Protein AF-A0A2E1E0E4-F1 (afdb_monomer)

Radius of gyration: 18.97 Å; Cα contacts (8 Å, |Δi|>4): 81; chains: 1; bounding box: 42×24×50 Å

Secondary structure (DSSP, 8-state):
--HHHHHHHHHHS---GGGHHHHHHHHHHHHTTT-HHHHHHHHHHH--S-PPPP--TT-TTSS----SPPPPTTHHHHSHHHHHHHHHHH--S-TTPPPTT--

Structure (mmCIF, N/CA/C/O backbone):
data_AF-A0A2E1E0E4-F1
#
_entry.id   AF-A0A2E1E0E4-F1
#
loop_
_atom_site.group_PDB
_atom_site.id
_atom_site.type_symbol
_atom_site.label_atom_id
_atom_site.label_alt_id
_atom_site.label_comp_id
_atom_site.label_asym_id
_atom_site.label_entity_id
_atom_site.label_seq_id
_atom_site.pdbx_PDB_ins_code
_atom_site.Cartn_x
_atom_site.Cartn_y
_atom_site.Cartn_z
_atom_site.occupancy
_atom_site.B_iso_or_equiv
_atom_site.auth_seq_id
_atom_site.auth_comp_id
_atom_site.auth_asym_id
_atom_site.auth_atom_id
_atom_site.pdbx_PDB_model_num
ATOM 1 N N . MET A 1 1 ? 17.779 15.112 -17.705 1.00 83.50 1 MET A N 1
ATOM 2 C CA . MET A 1 1 ? 17.385 13.860 -18.373 1.00 83.50 1 MET A CA 1
ATOM 3 C C . MET A 1 1 ? 17.321 14.142 -19.859 1.00 83.50 1 MET A C 1
ATOM 5 O O . MET A 1 1 ? 16.674 15.115 -20.225 1.00 83.50 1 MET A O 1
ATOM 9 N N . THR A 1 2 ? 18.054 13.395 -20.677 1.00 97.62 2 THR A N 1
ATOM 10 C CA . THR A 1 2 ? 18.059 13.539 -22.143 1.00 97.62 2 THR A CA 1
ATOM 11 C C . THR A 1 2 ? 17.234 12.431 -22.794 1.00 97.62 2 THR A C 1
ATOM 13 O O . THR A 1 2 ? 17.028 11.382 -22.184 1.00 97.62 2 THR A O 1
ATOM 16 N N . ASP A 1 3 ? 16.818 12.621 -24.047 1.00 97.75 3 ASP A N 1
ATOM 17 C CA . ASP A 1 3 ? 16.076 11.598 -24.802 1.00 97.75 3 ASP A CA 1
ATOM 18 C C . ASP A 1 3 ? 16.867 10.291 -24.939 1.00 97.75 3 ASP A C 1
ATOM 20 O O . ASP A 1 3 ? 16.295 9.208 -24.856 1.00 97.75 3 ASP A O 1
ATOM 24 N N . ALA A 1 4 ? 18.195 10.383 -25.058 1.00 98.00 4 ALA A N 1
ATOM 25 C CA . ALA A 1 4 ? 19.077 9.219 -25.060 1.00 98.00 4 ALA A CA 1
ATOM 26 C C . ALA A 1 4 ? 18.988 8.430 -23.741 1.00 98.00 4 ALA A C 1
ATOM 28 O O . ALA A 1 4 ? 18.826 7.217 -23.768 1.00 98.00 4 ALA A O 1
ATOM 29 N N . GLN A 1 5 ? 18.990 9.112 -22.589 1.00 98.06 5 GLN A N 1
ATOM 30 C CA . GLN A 1 5 ? 18.850 8.451 -21.283 1.00 98.06 5 GLN A CA 1
ATOM 31 C C . GLN A 1 5 ? 17.480 7.776 -21.115 1.00 98.06 5 GLN A C 1
ATOM 33 O O . GLN A 1 5 ? 17.388 6.713 -20.503 1.00 98.06 5 GLN A O 1
ATOM 38 N N . VAL A 1 6 ? 16.416 8.378 -21.659 1.00 96.69 6 VAL A N 1
ATOM 39 C CA . VAL A 1 6 ? 15.076 7.769 -21.666 1.00 96.69 6 VAL A CA 1
ATOM 40 C C . VAL A 1 6 ? 15.058 6.528 -22.559 1.00 96.69 6 VAL A C 1
ATOM 42 O O . VAL A 1 6 ? 14.560 5.484 -22.139 1.00 96.69 6 VAL A O 1
ATOM 45 N N . ALA A 1 7 ? 15.629 6.612 -23.762 1.00 97.50 7 ALA A N 1
ATOM 46 C CA . ALA A 1 7 ? 15.714 5.485 -24.686 1.00 97.50 7 ALA A CA 1
ATOM 47 C C . ALA A 1 7 ? 16.518 4.316 -24.094 1.00 97.50 7 ALA A C 1
ATOM 49 O O . ALA A 1 7 ? 16.057 3.176 -24.155 1.00 97.50 7 ALA A O 1
ATOM 50 N N . ASP A 1 8 ? 17.657 4.598 -23.455 1.00 98.12 8 ASP A N 1
ATOM 51 C CA . ASP A 1 8 ? 18.486 3.592 -22.783 1.00 98.12 8 ASP A CA 1
ATOM 52 C C . ASP A 1 8 ? 17.709 2.878 -21.667 1.00 98.12 8 ASP A C 1
ATOM 54 O O . ASP A 1 8 ? 17.758 1.651 -21.554 1.00 98.12 8 ASP A O 1
ATOM 58 N N . TYR A 1 9 ? 16.937 3.625 -20.868 1.00 96.19 9 TYR A N 1
ATOM 59 C CA . TYR A 1 9 ? 16.095 3.045 -19.822 1.00 96.19 9 TYR A CA 1
ATOM 60 C C . TYR A 1 9 ? 15.010 2.128 -20.396 1.00 96.19 9 TYR A C 1
ATOM 62 O O . TYR A 1 9 ? 14.855 0.994 -19.939 1.00 96.19 9 TYR A O 1
ATOM 70 N N . LEU A 1 10 ? 14.282 2.594 -21.416 1.00 96.19 10 LEU A N 1
ATOM 71 C CA . LEU A 1 10 ? 13.213 1.822 -22.055 1.00 96.19 10 LEU A CA 1
ATOM 72 C C . LEU A 1 10 ? 13.749 0.561 -22.748 1.00 96.19 10 LEU A C 1
ATOM 74 O O . LEU A 1 10 ? 13.096 -0.480 -22.709 1.00 96.19 10 LEU A O 1
ATOM 78 N N . ALA A 1 11 ? 14.950 0.626 -23.329 1.00 97.50 11 ALA A N 1
ATOM 79 C CA . ALA A 1 11 ? 15.623 -0.533 -23.909 1.00 97.50 11 ALA A CA 1
ATOM 80 C C . ALA A 1 11 ? 16.095 -1.535 -22.839 1.00 97.50 11 ALA A C 1
ATOM 82 O O . ALA A 1 11 ? 15.999 -2.744 -23.046 1.00 97.50 11 ALA A O 1
ATOM 83 N N . ALA A 1 12 ? 16.573 -1.054 -21.685 1.00 96.88 12 ALA A N 1
ATOM 84 C CA . ALA A 1 12 ? 16.998 -1.899 -20.566 1.00 96.88 12 ALA A CA 1
ATOM 85 C C . ALA A 1 12 ? 15.824 -2.513 -19.777 1.00 96.88 12 ALA A C 1
ATOM 87 O O . ALA A 1 12 ? 15.992 -3.541 -19.114 1.00 96.88 12 ALA A O 1
ATOM 88 N N . LYS A 1 13 ? 14.645 -1.883 -19.821 1.00 95.00 13 LYS A N 1
ATOM 89 C CA . LYS A 1 13 ? 13.410 -2.307 -19.140 1.00 95.00 13 LYS A CA 1
ATOM 90 C C . LYS A 1 13 ? 12.241 -2.399 -20.135 1.00 95.00 13 LYS A C 1
ATOM 92 O O . LYS A 1 13 ? 11.262 -1.664 -19.990 1.00 95.00 13 LYS A O 1
ATOM 97 N N . PRO A 1 14 ? 12.324 -3.287 -21.143 1.00 96.69 14 PRO A N 1
ATOM 98 C CA . PRO A 1 14 ? 11.290 -3.394 -22.163 1.00 96.69 14 PRO A CA 1
ATOM 99 C C . PRO A 1 14 ? 9.969 -3.848 -21.541 1.00 96.69 14 PRO A C 1
ATOM 101 O O . PRO A 1 14 ? 9.949 -4.735 -20.688 1.00 96.69 14 PRO A O 1
ATOM 104 N N . TYR A 1 15 ? 8.864 -3.253 -21.987 1.00 96.62 15 TYR A N 1
ATOM 105 C CA . TYR A 1 15 ? 7.528 -3.617 -21.526 1.00 96.62 15 TYR A CA 1
ATOM 106 C C . TYR A 1 15 ? 7.159 -5.050 -21.937 1.00 96.62 15 TYR A C 1
ATOM 108 O O . TYR A 1 15 ? 7.185 -5.393 -23.119 1.00 96.62 15 TYR A O 1
ATOM 116 N N . ASP A 1 16 ? 6.755 -5.858 -20.958 1.00 97.69 16 ASP A N 1
ATOM 117 C CA . ASP A 1 16 ? 6.203 -7.198 -21.139 1.00 97.69 16 ASP A CA 1
ATOM 118 C C . ASP A 1 16 ? 4.700 -7.170 -20.835 1.00 97.69 16 ASP A C 1
ATOM 120 O O . ASP A 1 16 ? 4.278 -7.030 -19.686 1.00 97.69 16 ASP A O 1
ATOM 124 N N . ALA A 1 17 ? 3.874 -7.333 -21.870 1.00 97.31 17 ALA A N 1
ATOM 125 C CA . ALA A 1 17 ? 2.420 -7.298 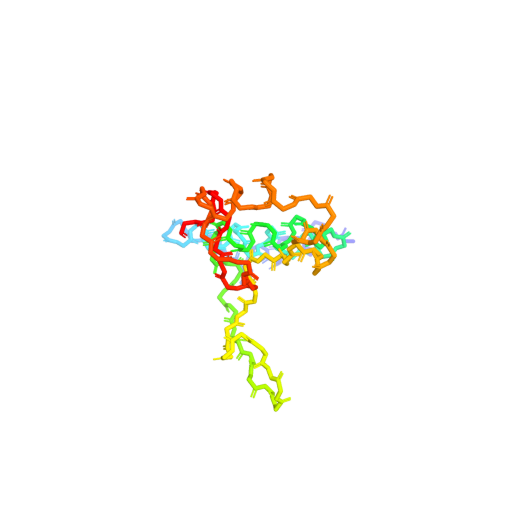-21.738 1.00 97.31 17 ALA A CA 1
ATOM 126 C C . ALA A 1 17 ? 1.865 -8.398 -20.816 1.00 97.31 17 ALA A C 1
ATOM 128 O O . ALA A 1 17 ? 0.823 -8.188 -20.195 1.00 97.31 17 ALA A O 1
ATOM 129 N N . SER A 1 18 ? 2.558 -9.536 -20.674 1.00 97.94 18 SER A N 1
ATOM 130 C CA . SER A 1 18 ? 2.148 -10.603 -19.748 1.00 97.94 18 SER A CA 1
ATOM 131 C C . SER A 1 18 ? 2.308 -10.202 -18.277 1.00 97.94 18 SER A C 1
ATOM 133 O O . SER A 1 18 ? 1.617 -10.738 -17.411 1.00 97.94 18 SER A O 1
ATOM 135 N N . LYS A 1 19 ? 3.164 -9.208 -18.006 1.00 96.81 19 LYS A N 1
ATOM 136 C CA . LYS A 1 19 ? 3.425 -8.619 -16.685 1.00 96.81 19 LYS A CA 1
ATOM 137 C C . LYS A 1 19 ? 3.002 -7.156 -16.607 1.00 96.81 19 LYS A C 1
ATOM 139 O O . LYS A 1 19 ? 3.415 -6.437 -15.700 1.00 96.81 19 LYS A O 1
ATOM 144 N N . GLY A 1 20 ? 2.169 -6.697 -17.542 1.00 97.25 20 GLY A N 1
ATOM 145 C CA . GLY A 1 20 ? 1.873 -5.275 -17.696 1.00 97.25 20 GLY A CA 1
ATOM 146 C C . GLY A 1 20 ? 1.325 -4.630 -16.423 1.00 97.25 20 GLY A C 1
ATOM 147 O O . GLY A 1 20 ? 1.703 -3.511 -16.085 1.00 97.25 20 GLY A O 1
ATOM 148 N N . TRP A 1 21 ? 0.496 -5.363 -15.673 1.00 96.75 21 TRP A N 1
ATOM 149 C CA . TRP A 1 21 ? -0.054 -4.895 -14.400 1.00 96.75 21 TRP A CA 1
ATOM 150 C C . TRP A 1 21 ? 1.015 -4.643 -13.333 1.00 96.75 21 TRP A C 1
ATOM 152 O O . TRP A 1 21 ? 1.008 -3.589 -12.699 1.00 96.75 21 TRP A O 1
ATOM 162 N N . GLU A 1 22 ? 1.945 -5.583 -13.172 1.00 97.56 22 GLU A N 1
ATOM 163 C CA . GLU A 1 22 ? 3.095 -5.476 -12.271 1.00 97.56 22 GLU A CA 1
ATOM 164 C C . GLU A 1 22 ? 3.982 -4.305 -12.687 1.00 97.56 22 GLU A C 1
ATOM 166 O O . GLU A 1 22 ? 4.174 -3.373 -11.911 1.00 97.56 22 GLU A O 1
ATOM 171 N N . MET A 1 23 ? 4.424 -4.286 -13.948 1.00 97.81 23 MET A N 1
ATOM 172 C CA . MET A 1 23 ? 5.359 -3.277 -14.447 1.00 97.81 23 M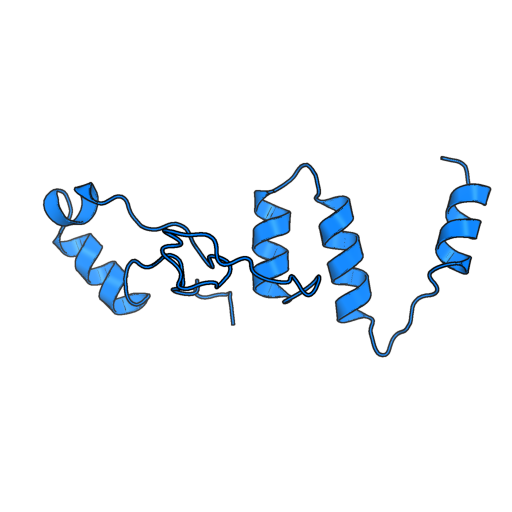ET A CA 1
ATOM 173 C C . MET A 1 23 ? 4.814 -1.853 -14.314 1.00 97.81 23 MET A C 1
ATOM 175 O O . MET A 1 23 ? 5.527 -0.957 -13.864 1.00 97.81 23 MET A O 1
ATOM 179 N N . ILE A 1 24 ? 3.547 -1.631 -14.678 1.00 97.62 24 ILE A N 1
ATOM 180 C CA . ILE A 1 24 ? 2.916 -0.312 -14.541 1.00 97.62 24 ILE A CA 1
ATOM 181 C C . ILE A 1 24 ? 2.791 0.064 -13.063 1.00 97.62 24 ILE A C 1
ATOM 183 O O . ILE A 1 24 ? 3.082 1.202 -12.700 1.00 97.62 24 ILE A O 1
ATOM 187 N N . SER A 1 25 ? 2.392 -0.874 -12.201 1.00 98.00 25 SER A N 1
ATOM 188 C CA . SER A 1 25 ? 2.221 -0.607 -10.769 1.00 98.00 25 SER A CA 1
ATOM 189 C C . SER A 1 25 ? 3.548 -0.294 -10.070 1.00 98.00 25 SER A C 1
ATOM 191 O O . SER A 1 25 ? 3.586 0.599 -9.226 1.00 98.00 25 SER A O 1
ATOM 193 N N . GLU A 1 26 ? 4.643 -0.957 -10.452 1.00 97.44 26 GLU A N 1
ATOM 194 C CA . GLU A 1 26 ? 5.988 -0.672 -9.936 1.00 97.44 26 GLU A CA 1
ATOM 195 C C . GLU A 1 26 ? 6.504 0.703 -10.374 1.00 97.44 26 GLU A C 1
ATOM 197 O O . GLU A 1 26 ? 7.025 1.460 -9.552 1.00 97.44 26 GLU A O 1
ATOM 202 N N . GLN A 1 27 ? 6.324 1.065 -11.650 1.00 97.31 27 GLN A N 1
ATOM 203 C CA . GLN A 1 27 ? 6.683 2.405 -12.132 1.00 97.31 27 GLN A CA 1
ATOM 204 C C . GLN A 1 27 ? 5.833 3.486 -11.467 1.00 97.31 27 GLN A C 1
ATOM 206 O O . GLN A 1 27 ? 6.350 4.543 -11.111 1.00 97.31 27 GLN A O 1
ATOM 211 N N . TYR A 1 28 ? 4.543 3.212 -11.253 1.00 97.94 28 TYR A N 1
ATOM 212 C CA . TYR A 1 28 ? 3.655 4.112 -10.530 1.00 97.94 28 TYR A CA 1
ATOM 213 C C . TYR A 1 28 ? 4.140 4.323 -9.093 1.00 97.94 28 TYR A C 1
ATOM 215 O O . TYR A 1 28 ? 4.274 5.464 -8.659 1.00 97.94 28 TYR A O 1
ATOM 223 N N . TRP A 1 29 ? 4.490 3.242 -8.388 1.00 97.38 29 TRP A N 1
ATOM 224 C CA . TRP A 1 29 ? 5.056 3.311 -7.040 1.00 97.38 29 TRP A CA 1
ATOM 225 C C . TRP A 1 29 ? 6.306 4.203 -6.994 1.00 97.38 29 TRP A C 1
ATOM 227 O O . TRP A 1 29 ? 6.366 5.121 -6.172 1.00 97.38 29 TRP A O 1
ATOM 237 N N . ALA A 1 30 ? 7.245 4.014 -7.930 1.00 96.50 30 ALA A N 1
ATOM 238 C CA . ALA A 1 30 ? 8.449 4.841 -8.039 1.00 96.50 30 ALA A CA 1
ATOM 239 C C . ALA A 1 30 ? 8.135 6.318 -8.348 1.00 96.50 30 ALA A C 1
ATOM 241 O O . ALA A 1 30 ? 8.722 7.217 -7.743 1.00 96.50 30 ALA A O 1
ATOM 242 N N . ALA A 1 31 ? 7.187 6.584 -9.250 1.00 97.44 31 ALA A N 1
ATOM 243 C CA . ALA A 1 31 ? 6.767 7.940 -9.604 1.00 97.44 31 ALA A CA 1
ATOM 244 C C . ALA A 1 31 ? 6.101 8.679 -8.429 1.00 97.44 31 ALA A C 1
ATOM 246 O O . ALA A 1 31 ? 6.203 9.901 -8.326 1.00 97.44 31 ALA A O 1
ATOM 247 N N . THR A 1 32 ? 5.456 7.943 -7.521 1.00 97.81 32 THR A N 1
ATOM 248 C CA . THR A 1 32 ? 4.780 8.485 -6.333 1.00 97.81 32 THR A CA 1
ATOM 249 C C . THR A 1 32 ? 5.656 8.549 -5.078 1.00 97.81 32 THR A C 1
ATOM 251 O O . THR A 1 32 ? 5.121 8.704 -3.987 1.00 97.81 32 THR A O 1
ATOM 254 N N . LEU A 1 33 ? 6.989 8.470 -5.187 1.00 95.12 33 LEU A N 1
ATOM 255 C CA . LEU A 1 33 ? 7.897 8.458 -4.024 1.00 95.12 33 LEU A CA 1
ATOM 256 C C . LEU A 1 33 ? 7.658 9.612 -3.027 1.00 95.12 33 LEU A C 1
ATOM 258 O O . LEU A 1 33 ? 7.782 9.415 -1.823 1.00 95.12 33 LEU A O 1
ATOM 262 N N . LEU A 1 34 ? 7.309 10.803 -3.522 1.00 97.38 34 LEU A N 1
ATOM 263 C CA . LEU A 1 34 ? 7.010 11.992 -2.706 1.00 97.38 34 LEU A CA 1
ATOM 264 C C . LEU A 1 34 ? 5.501 12.221 -2.501 1.00 97.38 34 LEU A C 1
ATOM 266 O O . LEU A 1 34 ? 5.069 13.332 -2.206 1.00 97.38 34 LEU A O 1
ATOM 270 N N . ASN A 1 35 ? 4.700 11.179 -2.718 1.00 98.00 35 ASN A N 1
ATOM 271 C CA . ASN A 1 35 ? 3.268 11.137 -2.461 1.00 98.00 35 ASN A CA 1
ATOM 272 C C . ASN A 1 35 ? 2.929 9.799 -1.791 1.00 98.00 35 ASN A C 1
ATOM 274 O O . ASN A 1 35 ? 2.366 8.881 -2.394 1.00 98.00 35 ASN A O 1
ATOM 278 N N . GLU A 1 36 ? 3.314 9.685 -0.526 1.00 95.62 36 GLU A N 1
ATOM 279 C CA . GLU A 1 36 ? 3.248 8.459 0.262 1.00 95.62 36 GLU A CA 1
ATOM 280 C C . GLU A 1 36 ? 1.820 7.928 0.435 1.00 95.62 36 GLU A C 1
ATOM 282 O O . GLU A 1 36 ? 1.615 6.713 0.456 1.00 95.62 36 GLU A O 1
ATOM 287 N N . TYR A 1 37 ? 0.822 8.815 0.503 1.00 96.94 37 TYR A N 1
ATOM 288 C CA . TYR A 1 37 ? -0.585 8.421 0.591 1.00 96.94 37 TYR A CA 1
ATOM 289 C C . TYR A 1 37 ? -1.027 7.659 -0.655 1.00 96.94 37 TYR A C 1
ATOM 291 O O . TYR A 1 37 ? -1.709 6.633 -0.546 1.00 96.94 37 TYR A O 1
ATOM 299 N N . GLU A 1 38 ? -0.614 8.135 -1.829 1.00 97.62 38 GLU A N 1
ATOM 300 C CA . GLU A 1 38 ? -0.920 7.495 -3.102 1.00 97.62 38 GLU A CA 1
ATOM 301 C C . GLU A 1 38 ? -0.094 6.220 -3.287 1.00 97.62 38 GLU A C 1
ATOM 303 O O . GLU A 1 38 ? -0.655 5.171 -3.603 1.00 97.62 38 GLU A O 1
ATOM 308 N N . ALA A 1 39 ? 1.206 6.254 -2.972 1.00 97.75 39 ALA A N 1
ATOM 309 C CA . ALA A 1 39 ? 2.071 5.076 -3.031 1.00 97.75 39 ALA A CA 1
ATOM 310 C C . ALA A 1 39 ? 1.528 3.928 -2.158 1.00 97.75 39 ALA A C 1
ATOM 312 O O . ALA A 1 39 ? 1.398 2.790 -2.620 1.00 97.75 39 ALA A O 1
ATOM 313 N N . PHE A 1 40 ? 1.143 4.223 -0.910 1.00 97.31 40 PHE A N 1
ATOM 314 C CA . PHE A 1 40 ? 0.587 3.235 0.017 1.00 97.31 40 PHE A CA 1
ATOM 315 C C . PHE A 1 40 ? -0.803 2.748 -0.405 1.00 97.31 40 PHE A C 1
ATOM 317 O O . PHE A 1 40 ? -1.149 1.577 -0.215 1.00 97.31 40 PHE A O 1
ATOM 324 N N . SER A 1 41 ? -1.631 3.624 -0.975 1.00 97.44 41 SER A N 1
ATOM 325 C CA . SER A 1 41 ? -2.961 3.240 -1.454 1.00 97.44 41 SER A CA 1
ATOM 326 C C . SER A 1 41 ? -2.882 2.365 -2.702 1.00 97.44 41 SER A C 1
ATOM 328 O O . SER A 1 41 ? -3.512 1.306 -2.746 1.00 97.44 41 SER A O 1
ATOM 330 N N . ASN A 1 42 ? -2.046 2.733 -3.672 1.00 97.06 42 ASN A N 1
ATOM 331 C CA . ASN A 1 42 ? -1.875 1.951 -4.887 1.00 97.06 42 ASN A CA 1
ATOM 332 C C . ASN A 1 42 ? -1.176 0.610 -4.619 1.00 97.06 42 ASN A C 1
ATOM 334 O O . ASN A 1 42 ? -1.598 -0.394 -5.192 1.00 97.06 42 ASN A O 1
ATOM 338 N N . TRP A 1 43 ? -0.200 0.539 -3.704 1.00 97.81 43 TRP A N 1
ATOM 339 C CA . TRP A 1 43 ? 0.388 -0.744 -3.291 1.00 97.81 43 TRP A CA 1
ATOM 340 C C . TRP A 1 43 ? -0.670 -1.690 -2.704 1.00 97.81 43 TRP A C 1
ATOM 342 O O . TRP A 1 43 ? -0.790 -2.826 -3.154 1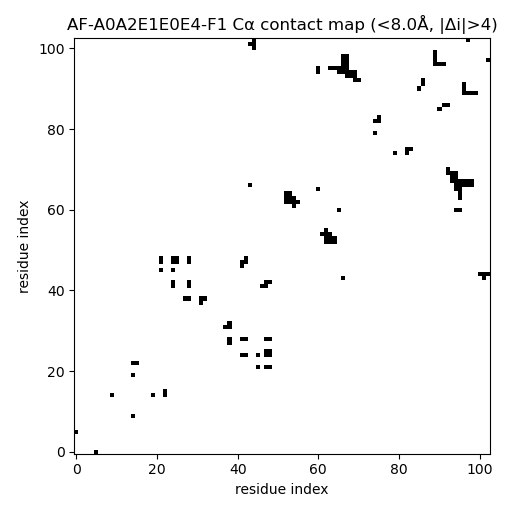.00 97.81 43 TRP A O 1
ATOM 352 N N . ARG A 1 44 ? -1.517 -1.219 -1.776 1.00 97.56 44 ARG A N 1
ATOM 353 C CA . ARG A 1 44 ? -2.614 -2.035 -1.214 1.00 97.56 44 ARG A CA 1
ATOM 354 C C . ARG A 1 44 ? -3.603 -2.508 -2.282 1.00 97.56 44 ARG A C 1
ATOM 356 O O . ARG A 1 44 ? -4.094 -3.626 -2.200 1.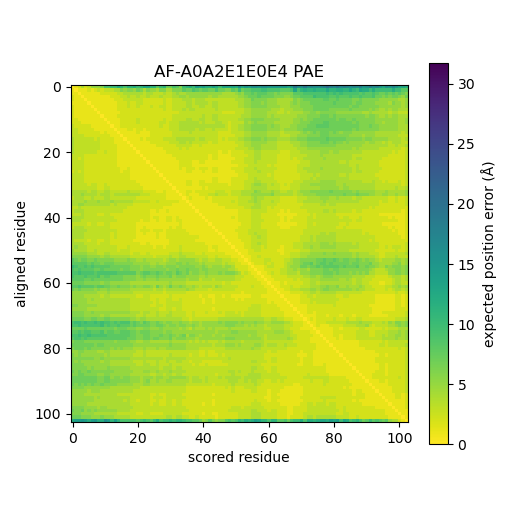00 97.56 44 ARG A O 1
ATOM 363 N N . ARG A 1 45 ? -3.884 -1.666 -3.282 1.00 96.94 45 ARG A N 1
ATOM 364 C CA . ARG A 1 45 ? -4.840 -1.949 -4.365 1.00 96.94 45 ARG A CA 1
ATOM 365 C C . ARG A 1 45 ? -4.288 -2.934 -5.397 1.00 96.94 45 ARG A C 1
ATOM 367 O O . ARG A 1 45 ? -5.053 -3.682 -5.999 1.00 96.94 45 ARG A O 1
ATOM 374 N N . THR A 1 46 ? -2.987 -2.871 -5.670 1.00 96.69 46 THR A N 1
ATOM 375 C CA . THR A 1 46 ? -2.338 -3.627 -6.755 1.00 96.69 46 THR A CA 1
ATOM 376 C C . THR A 1 46 ? -1.607 -4.868 -6.269 1.00 96.69 46 THR A C 1
ATOM 378 O O . THR A 1 46 ? -1.481 -5.816 -7.038 1.00 96.69 46 THR A O 1
ATOM 381 N N . GLY A 1 47 ? -1.118 -4.855 -5.027 1.00 96.31 47 GLY A N 1
ATOM 382 C CA . GLY A 1 47 ? -0.153 -5.816 -4.498 1.00 96.3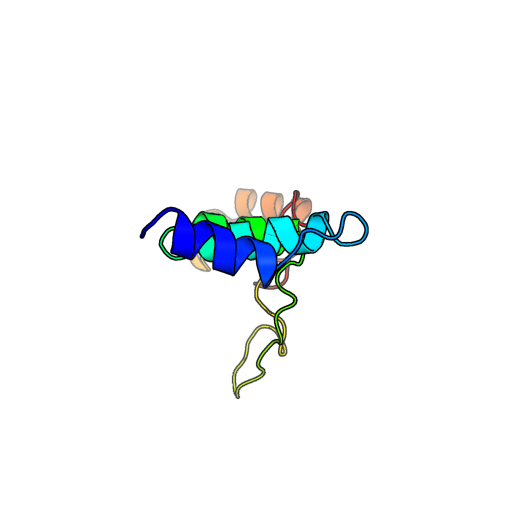1 47 GLY A CA 1
ATOM 383 C C . GLY A 1 47 ? 1.293 -5.565 -4.943 1.00 96.31 47 GLY A C 1
ATOM 384 O O . GLY A 1 47 ? 2.164 -6.351 -4.577 1.00 96.31 47 GLY A O 1
ATOM 385 N N . TYR A 1 48 ? 1.559 -4.497 -5.708 1.00 97.38 48 TYR A N 1
ATOM 386 C CA . TYR A 1 48 ? 2.852 -4.235 -6.339 1.00 97.38 48 TYR A CA 1
ATOM 387 C C . TYR A 1 48 ? 3.498 -2.917 -5.871 1.00 97.38 48 TYR A C 1
ATOM 389 O O . TYR A 1 48 ? 2.782 -1.939 -5.639 1.00 97.38 48 TYR A O 1
ATOM 397 N N . PRO A 1 49 ? 4.840 -2.860 -5.745 1.00 97.31 49 PRO A N 1
ATOM 398 C CA . PRO A 1 49 ? 5.778 -3.985 -5.866 1.00 97.31 49 PRO A CA 1
ATOM 399 C C . PRO A 1 49 ? 5.521 -5.073 -4.812 1.00 97.31 49 PRO A C 1
ATOM 401 O O . PRO A 1 49 ? 4.902 -4.815 -3.776 1.00 97.31 49 PRO A O 1
ATOM 404 N N . THR A 1 50 ? 5.986 -6.298 -5.074 1.00 96.56 50 THR A N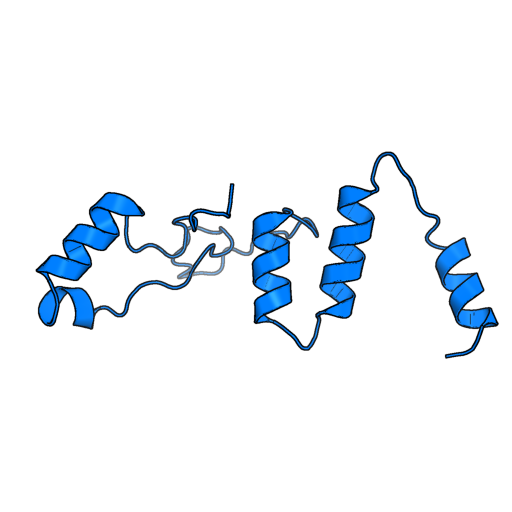 1
ATOM 405 C CA . THR A 1 50 ? 5.909 -7.370 -4.069 1.00 96.56 50 THR A CA 1
ATOM 406 C C . THR A 1 50 ? 6.879 -7.040 -2.938 1.00 96.56 50 THR A C 1
ATOM 408 O O . THR A 1 50 ? 8.094 -7.154 -3.092 1.00 96.56 50 THR A O 1
ATOM 411 N N . LEU A 1 51 ? 6.340 -6.586 -1.808 1.00 95.88 51 LEU A N 1
ATOM 412 C CA . LEU A 1 51 ? 7.123 -6.181 -0.646 1.00 95.88 51 LEU A CA 1
ATOM 413 C C . LEU A 1 51 ? 7.342 -7.361 0.302 1.00 95.88 51 LEU A C 1
ATOM 415 O O . LEU A 1 51 ? 6.406 -8.095 0.617 1.00 95.88 51 LEU A O 1
ATOM 419 N N . THR A 1 52 ? 8.564 -7.489 0.814 1.00 96.38 52 THR A N 1
ATOM 420 C CA . THR A 1 52 ? 8.899 -8.431 1.887 1.00 96.38 52 THR A CA 1
ATOM 421 C C . THR A 1 52 ? 8.600 -7.783 3.243 1.00 96.38 52 THR A C 1
ATOM 423 O O . THR A 1 52 ? 9.217 -6.763 3.559 1.00 96.38 52 THR A O 1
ATOM 426 N N . PRO A 1 53 ? 7.682 -8.331 4.060 1.00 95.38 53 PRO A N 1
ATOM 427 C CA . PRO A 1 53 ? 7.427 -7.818 5.403 1.00 95.38 53 PRO A CA 1
ATOM 428 C C . PRO A 1 53 ? 8.638 -7.994 6.329 1.00 95.38 53 PRO A C 1
ATOM 430 O O . PRO A 1 53 ? 9.398 -8.954 6.191 1.00 95.38 53 PRO A O 1
ATOM 433 N N . THR A 1 54 ? 8.775 -7.115 7.322 1.00 93.75 54 THR A N 1
ATOM 434 C CA . THR A 1 54 ? 9.691 -7.313 8.456 1.00 93.75 54 THR A CA 1
ATOM 435 C C . THR A 1 54 ? 8.911 -7.759 9.693 1.00 93.75 54 THR A C 1
ATOM 437 O O . THR A 1 54 ? 7.704 -7.526 9.804 1.00 93.75 54 THR A O 1
ATOM 440 N N . ASN A 1 55 ? 9.588 -8.425 10.631 1.00 95.69 55 ASN A N 1
ATOM 441 C CA . ASN A 1 55 ? 8.995 -8.853 11.897 1.00 95.69 55 ASN A CA 1
ATOM 442 C C . ASN A 1 55 ? 9.956 -8.594 13.060 1.00 95.69 55 ASN A C 1
ATOM 444 O O . ASN A 1 55 ? 10.599 -9.505 13.583 1.00 95.69 55 ASN A O 1
ATOM 448 N N . ASP A 1 56 ? 10.078 -7.323 13.418 1.00 93.00 56 ASP A N 1
ATOM 449 C CA . ASP A 1 56 ? 10.924 -6.873 14.517 1.00 93.00 56 ASP A CA 1
ATOM 450 C C . ASP A 1 56 ? 10.254 -7.127 15.886 1.00 93.00 56 ASP A C 1
ATOM 452 O O . ASP A 1 56 ? 9.020 -7.183 15.973 1.00 93.00 56 ASP A O 1
ATOM 456 N N . PRO A 1 57 ? 11.022 -7.277 16.984 1.00 95.62 57 PRO A N 1
ATOM 457 C CA . PRO A 1 57 ? 10.451 -7.444 18.319 1.00 95.62 57 PRO A CA 1
ATOM 458 C C . PRO A 1 57 ? 9.446 -6.335 18.665 1.00 95.62 57 PRO A C 1
ATOM 460 O O . PRO A 1 57 ? 9.751 -5.151 18.552 1.00 95.62 57 PRO A O 1
ATOM 463 N N . GLY A 1 58 ? 8.247 -6.722 19.107 1.00 92.62 58 GLY A N 1
ATOM 464 C CA . GLY A 1 58 ? 7.161 -5.780 19.411 1.00 92.62 58 GLY A CA 1
ATOM 465 C C . GLY A 1 58 ? 6.281 -5.401 18.214 1.00 92.62 58 GLY A C 1
ATOM 4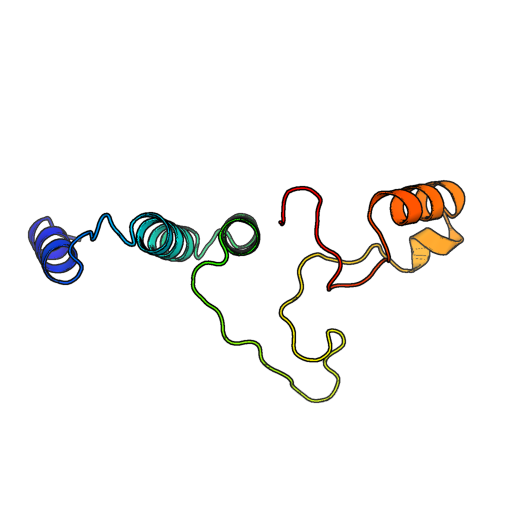66 O O . GLY A 1 58 ? 5.418 -4.536 18.353 1.00 92.62 58 GLY A O 1
ATOM 467 N N . ASN A 1 59 ? 6.455 -6.041 17.053 1.00 93.50 59 ASN A N 1
ATOM 468 C CA . ASN A 1 59 ? 5.567 -5.869 15.907 1.00 93.50 59 ASN A CA 1
ATOM 469 C C . ASN A 1 59 ? 4.112 -6.250 16.263 1.00 93.50 59 ASN A C 1
ATOM 471 O O . ASN A 1 59 ? 3.810 -7.386 16.627 1.00 93.50 59 ASN A O 1
ATOM 475 N N . VAL A 1 60 ? 3.201 -5.286 16.123 1.00 93.44 60 VAL A N 1
ATOM 476 C CA . VAL A 1 60 ? 1.779 -5.426 16.489 1.00 93.44 60 VAL A CA 1
ATOM 477 C C . VAL A 1 60 ? 0.918 -6.075 15.400 1.00 93.44 60 VAL A C 1
ATOM 479 O O . VAL A 1 60 ? -0.249 -6.370 15.633 1.00 93.44 60 VAL A O 1
ATOM 482 N N . THR A 1 61 ? 1.468 -6.297 14.204 1.00 95.50 61 THR A N 1
ATOM 483 C CA . THR A 1 61 ? 0.776 -6.906 13.056 1.00 95.50 61 THR A CA 1
ATOM 484 C C . THR A 1 61 ? 1.179 -8.362 12.816 1.00 95.50 61 THR A C 1
ATOM 486 O O . THR A 1 61 ? 0.792 -8.946 11.799 1.00 95.50 61 THR A O 1
ATOM 489 N N . GLY A 1 62 ? 1.971 -8.955 13.718 1.00 93.50 62 GLY A N 1
ATOM 490 C CA . GLY A 1 62 ? 2.450 -10.333 13.600 1.00 93.50 62 GLY A CA 1
ATOM 491 C C . GLY A 1 62 ? 3.348 -10.565 12.382 1.00 93.50 62 GLY A C 1
ATOM 492 O O . GLY A 1 62 ? 3.319 -11.650 11.806 1.00 93.50 62 GLY A O 1
ATOM 493 N N . GLY A 1 63 ? 4.104 -9.547 11.957 1.00 95.62 63 GLY A N 1
ATOM 494 C CA . GLY A 1 63 ? 5.013 -9.646 10.811 1.00 95.62 63 GLY A CA 1
ATOM 495 C C . GLY A 1 63 ? 4.340 -9.442 9.452 1.00 95.62 63 GLY A C 1
ATOM 496 O O . GLY A 1 63 ? 4.865 -9.883 8.433 1.00 95.62 63 GLY A O 1
ATOM 497 N N . THR A 1 64 ? 3.176 -8.788 9.415 1.00 95.94 64 THR A N 1
ATOM 498 C CA . THR A 1 64 ? 2.509 -8.386 8.165 1.00 95.94 64 THR A CA 1
ATOM 499 C C . THR A 1 64 ? 2.586 -6.875 7.961 1.00 95.94 64 THR A C 1
ATOM 501 O O . THR A 1 64 ? 2.655 -6.105 8.916 1.00 95.94 64 THR A O 1
ATOM 504 N N . ILE A 1 65 ? 2.573 -6.416 6.710 1.00 96.81 65 ILE A N 1
ATOM 505 C CA . ILE A 1 65 ? 2.548 -4.975 6.429 1.00 96.81 65 ILE A CA 1
ATOM 506 C C . ILE A 1 65 ? 1.140 -4.431 6.757 1.00 96.81 65 ILE A C 1
ATOM 508 O O . ILE A 1 65 ? 0.157 -5.002 6.269 1.00 96.81 65 ILE A O 1
ATOM 512 N N . PRO A 1 66 ? 1.012 -3.345 7.551 1.00 96.56 66 PRO A N 1
ATOM 513 C CA . PRO A 1 66 ? -0.274 -2.721 7.857 1.00 96.56 66 PRO A CA 1
ATOM 514 C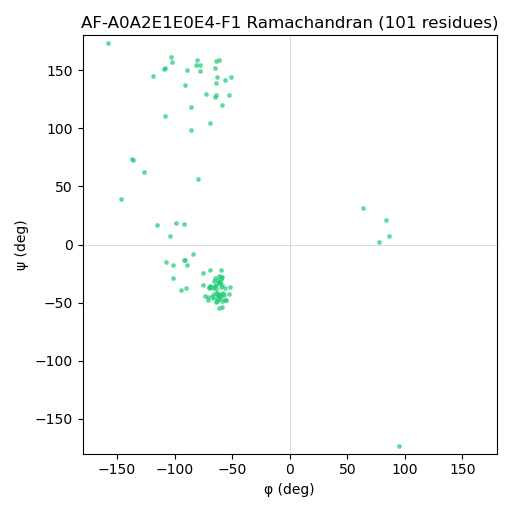 C . PRO A 1 66 ? -1.108 -2.408 6.608 1.00 96.56 66 PRO A C 1
ATOM 516 O O . PRO A 1 66 ? -0.590 -2.000 5.569 1.00 96.56 66 PRO A O 1
ATOM 519 N N . ARG A 1 67 ? -2.428 -2.561 6.723 1.00 96.75 67 ARG A N 1
ATOM 520 C CA . ARG A 1 67 ? -3.419 -2.335 5.655 1.00 96.75 67 ARG A CA 1
ATOM 521 C C . ARG A 1 67 ? -4.248 -1.071 5.865 1.00 96.75 67 ARG A C 1
ATOM 523 O O . ARG A 1 67 ? -4.869 -0.578 4.922 1.00 96.75 67 ARG A O 1
ATOM 530 N N . ARG A 1 68 ? -4.227 -0.509 7.073 1.00 96.75 68 ARG A N 1
ATOM 531 C CA . ARG A 1 68 ? -4.904 0.739 7.452 1.00 96.75 68 ARG A CA 1
ATOM 532 C C . ARG A 1 68 ? -4.257 1.358 8.688 1.00 96.75 68 ARG A C 1
ATOM 534 O O . ARG A 1 68 ? -3.439 0.719 9.339 1.00 96.75 68 ARG A O 1
ATOM 541 N N . LEU A 1 69 ? -4.697 2.561 9.044 1.00 96.06 69 LEU A N 1
ATOM 542 C CA . LEU A 1 69 ? -4.559 3.083 10.402 1.00 96.06 69 LEU A CA 1
ATOM 543 C C . LEU A 1 69 ? -5.786 2.689 11.235 1.00 96.06 69 LEU A C 1
ATOM 545 O O . LEU A 1 69 ? -6.892 2.522 10.703 1.00 96.06 69 LEU A O 1
ATOM 549 N N . ILE A 1 70 ? -5.584 2.532 12.539 1.00 96.50 70 ILE A N 1
ATOM 550 C CA . ILE A 1 70 ? -6.664 2.273 13.493 1.00 96.50 70 ILE A CA 1
ATOM 551 C C . ILE A 1 70 ? -7.368 3.577 13.873 1.00 96.50 70 ILE A C 1
ATOM 553 O O . ILE A 1 70 ? -6.780 4.659 13.815 1.00 96.50 70 ILE A O 1
ATOM 557 N N . TYR A 1 71 ? -8.629 3.478 14.278 1.00 96.50 71 TYR A N 1
ATOM 558 C CA . TYR A 1 71 ? -9.294 4.578 14.965 1.00 96.50 71 TYR A CA 1
ATOM 559 C C . TYR A 1 71 ? -8.596 4.866 16.303 1.00 96.50 71 TYR A C 1
ATOM 561 O O . TYR A 1 71 ? -8.149 3.913 16.953 1.00 96.50 71 TYR A O 1
ATOM 569 N N . PRO A 1 72 ? -8.512 6.141 16.732 1.00 95.75 72 PRO A N 1
ATOM 570 C CA . PRO A 1 72 ? -7.972 6.498 18.039 1.00 95.75 72 PRO A CA 1
ATOM 571 C C . PRO A 1 72 ? -8.714 5.780 19.169 1.00 95.75 72 PRO A C 1
ATOM 573 O O . PRO A 1 72 ? -9.937 5.680 19.145 1.00 95.75 72 PRO A O 1
ATOM 576 N N . THR A 1 73 ? -7.987 5.342 20.197 1.00 90.88 73 THR A N 1
ATOM 577 C CA . THR A 1 73 ? -8.559 4.612 21.344 1.00 90.88 73 THR A CA 1
ATOM 578 C C . THR A 1 73 ? -9.625 5.409 22.101 1.00 90.88 73 THR A C 1
ATOM 580 O O . THR A 1 73 ? -10.540 4.825 22.668 1.00 90.88 73 THR A O 1
ATOM 583 N N . GLY A 1 74 ? -9.551 6.744 22.077 1.00 96.00 74 GLY A N 1
ATOM 584 C CA . GLY A 1 74 ? -10.551 7.615 22.699 1.00 96.00 74 GLY A CA 1
ATOM 585 C C . GLY A 1 74 ? -11.959 7.463 22.115 1.00 96.00 74 GLY A C 1
ATOM 586 O O . GLY A 1 74 ? -12.924 7.559 22.873 1.00 96.00 74 GLY A O 1
ATOM 587 N N . GLU A 1 75 ? -12.084 7.158 20.816 1.00 96.38 75 GLU A N 1
ATOM 588 C CA . GLU A 1 75 ? -13.378 7.074 20.114 1.00 96.38 75 GLU A CA 1
ATOM 589 C C . GLU A 1 75 ? -14.311 6.017 20.710 1.00 96.38 75 GLU A C 1
ATOM 591 O O . GLU A 1 75 ? -15.525 6.210 20.740 1.00 96.38 75 GLU A O 1
ATOM 596 N N . GLU A 1 76 ? -13.756 4.927 21.242 1.00 94.19 76 GLU A N 1
ATOM 597 C CA . GLU A 1 76 ? -14.543 3.876 21.891 1.00 94.19 76 GLU A CA 1
ATOM 598 C C . GLU A 1 76 ? -15.281 4.401 23.134 1.00 94.19 76 GLU A C 1
ATOM 600 O O . GLU A 1 76 ? -16.381 3.953 23.444 1.00 94.19 76 GLU A O 1
ATOM 605 N N . SER A 1 77 ? -14.709 5.396 23.818 1.00 96.12 77 SER A N 1
ATOM 606 C CA . SER A 1 77 ? -15.288 5.993 25.027 1.00 96.12 77 SER A CA 1
ATOM 607 C C . SER A 1 77 ? -16.132 7.238 24.755 1.00 96.12 77 SER A C 1
ATOM 609 O O . SER A 1 77 ? -17.176 7.421 25.379 1.00 96.12 77 SER A O 1
ATOM 611 N N . THR A 1 78 ? -15.703 8.102 23.832 1.00 97.88 78 THR A N 1
ATOM 612 C CA . THR A 1 78 ? -16.356 9.392 23.565 1.00 97.88 78 THR A CA 1
ATOM 613 C C . THR A 1 78 ? -17.452 9.296 22.505 1.00 97.88 78 THR A C 1
ATOM 615 O O . THR A 1 78 ? -18.293 10.191 22.424 1.00 97.88 78 THR A O 1
ATOM 618 N N . ASN A 1 79 ? -17.462 8.225 21.703 1.00 97.75 79 ASN A N 1
ATOM 619 C CA . ASN A 1 79 ? -18.334 8.059 20.540 1.00 97.75 79 ASN A CA 1
ATOM 620 C C . ASN A 1 79 ? -18.752 6.585 20.324 1.00 97.75 79 ASN A C 1
ATOM 622 O O . ASN A 1 79 ? -18.817 6.086 19.195 1.00 97.75 79 ASN A O 1
ATOM 626 N N . ALA A 1 80 ? -19.029 5.880 21.427 1.00 97.25 80 ALA A N 1
ATOM 627 C CA . ALA A 1 80 ? -19.181 4.422 21.482 1.00 97.25 80 ALA A CA 1
ATOM 628 C C . ALA A 1 80 ? -20.179 3.838 20.463 1.00 97.25 80 ALA A C 1
ATOM 630 O O . ALA A 1 80 ? -19.890 2.826 19.826 1.00 97.25 80 ALA A O 1
ATOM 631 N N . GLU A 1 81 ? -21.340 4.474 20.276 1.00 98.25 81 GLU A N 1
ATOM 632 C CA . GLU A 1 81 ? -22.378 3.990 19.354 1.00 98.25 81 GLU A CA 1
ATOM 633 C C . GLU A 1 81 ? -21.893 3.989 17.895 1.00 98.25 81 GLU A C 1
ATOM 635 O O . GLU A 1 81 ? -21.981 2.973 17.199 1.00 98.25 81 GLU A O 1
ATOM 640 N N . ASN A 1 82 ? -21.310 5.104 17.438 1.00 98.12 82 ASN A N 1
ATOM 641 C CA . ASN A 1 82 ? -20.797 5.217 16.073 1.00 98.12 82 ASN A CA 1
ATOM 642 C C . ASN A 1 82 ? -19.557 4.347 15.861 1.00 98.12 82 ASN A C 1
ATOM 644 O O . ASN A 1 82 ? -19.403 3.754 14.787 1.00 98.12 82 ASN A O 1
ATOM 648 N N . PHE A 1 83 ? -18.699 4.238 16.880 1.00 97.88 83 PHE A N 1
ATOM 649 C CA . PHE A 1 83 ? -17.553 3.336 16.860 1.00 97.88 83 PHE A CA 1
ATOM 650 C C . PHE A 1 83 ? -18.016 1.887 16.655 1.00 97.88 83 PHE A C 1
ATOM 652 O O . PHE A 1 83 ? -17.615 1.250 15.679 1.00 97.88 83 PHE A O 1
ATOM 659 N N . ALA A 1 84 ? -18.943 1.393 17.483 1.00 97.56 84 ALA A N 1
ATOM 660 C CA . ALA A 1 84 ? -19.488 0.040 17.364 1.00 97.56 84 ALA A CA 1
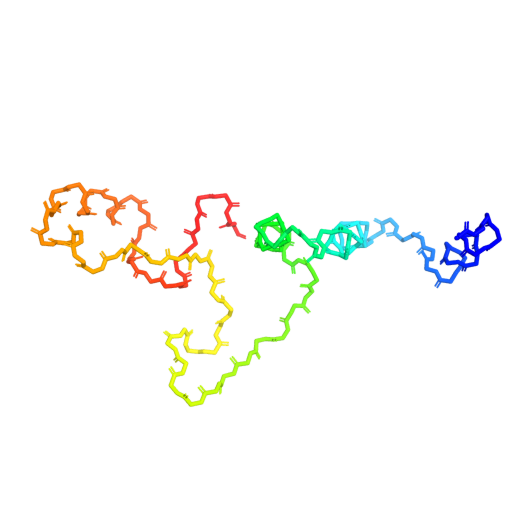ATOM 661 C C . ALA A 1 84 ? -20.136 -0.210 15.988 1.00 97.56 84 ALA A C 1
ATOM 663 O O . ALA A 1 84 ? -19.893 -1.246 15.361 1.00 97.56 84 ALA A O 1
ATOM 664 N N . ALA A 1 85 ? -20.890 0.761 15.463 1.00 98.25 85 ALA A N 1
ATOM 665 C CA . ALA A 1 85 ? -21.495 0.671 14.134 1.00 98.25 85 ALA A CA 1
ATOM 666 C C . ALA A 1 85 ? -20.461 0.646 12.990 1.00 98.25 85 ALA A C 1
ATOM 668 O O . ALA A 1 85 ? -20.715 0.058 11.934 1.00 98.25 85 ALA A O 1
ATOM 669 N N . ALA A 1 86 ? -19.306 1.300 13.147 1.00 97.19 86 ALA A N 1
ATOM 670 C CA . ALA A 1 86 ? -18.210 1.224 12.182 1.00 97.19 86 ALA A CA 1
ATOM 671 C C . ALA A 1 86 ? -17.532 -0.151 12.223 1.00 97.19 86 ALA A C 1
ATOM 673 O O . ALA A 1 86 ? -17.382 -0.774 11.170 1.00 97.19 86 ALA A O 1
ATOM 674 N N . ILE A 1 87 ? -17.206 -0.656 13.419 1.00 97.19 87 ILE A N 1
ATOM 675 C CA . ILE A 1 87 ? -16.606 -1.986 13.620 1.00 97.19 87 ILE A CA 1
ATOM 676 C C . ILE A 1 87 ? -17.489 -3.092 13.038 1.00 97.19 87 ILE A C 1
ATOM 678 O O . ILE A 1 87 ? -16.995 -3.951 12.309 1.00 97.19 87 ILE A O 1
ATOM 682 N N . ALA A 1 88 ? -18.805 -3.021 13.250 1.00 97.44 88 ALA A N 1
ATOM 683 C CA . ALA A 1 88 ? -19.748 -3.987 12.687 1.00 97.44 88 ALA A CA 1
ATOM 684 C C . ALA A 1 88 ? -19.733 -4.039 11.144 1.00 97.44 88 ALA A C 1
ATOM 686 O O . ALA A 1 88 ? -20.008 -5.087 10.564 1.00 97.44 88 ALA A O 1
ATOM 687 N N . ARG A 1 89 ? -19.409 -2.926 10.467 1.00 96.88 89 ARG A N 1
ATOM 688 C CA . ARG A 1 89 ? -19.375 -2.842 8.995 1.00 96.88 89 ARG A CA 1
ATOM 689 C C . ARG A 1 89 ? -18.017 -3.186 8.396 1.00 96.88 89 ARG A C 1
ATOM 691 O O . ARG A 1 89 ? -17.966 -3.746 7.306 1.00 96.88 89 ARG A O 1
ATOM 698 N N . GLN A 1 90 ? -16.935 -2.789 9.059 1.00 95.19 90 GLN A N 1
ATOM 699 C CA . GLN A 1 90 ? -15.582 -2.873 8.501 1.00 95.19 90 GLN A CA 1
ATOM 700 C C . GLN A 1 90 ? -14.767 -4.063 9.035 1.00 95.19 90 GLN A C 1
ATOM 702 O O . GLN A 1 90 ? -13.734 -4.384 8.455 1.00 95.19 90 GLN A O 1
ATOM 707 N N . GLY A 1 91 ? -15.179 -4.661 10.158 1.00 95.81 91 GLY A N 1
ATOM 708 C CA . GLY A 1 91 ? -14.353 -5.574 10.950 1.00 95.81 91 GLY A CA 1
ATOM 709 C C . GLY A 1 91 ? -13.611 -4.882 12.110 1.00 95.81 91 GLY A C 1
ATOM 710 O O . GLY A 1 91 ? -13.852 -3.704 12.398 1.00 95.81 91 GLY A O 1
ATOM 711 N N . PRO A 1 92 ? -12.715 -5.610 12.804 1.00 95.44 92 PRO A N 1
ATOM 712 C CA . PRO A 1 92 ? -12.046 -5.129 14.013 1.00 95.44 92 PRO A CA 1
ATOM 713 C C . PRO A 1 92 ? -11.139 -3.919 13.749 1.00 95.44 92 PRO A C 1
ATOM 715 O O . PRO A 1 92 ? -10.691 -3.685 12.621 1.00 95.44 92 PRO A O 1
ATOM 718 N N . ASN A 1 93 ? -10.857 -3.141 14.798 1.00 96.62 93 ASN A N 1
ATOM 719 C CA . ASN A 1 93 ? -9.997 -1.955 14.736 1.00 96.62 93 ASN A CA 1
ATOM 720 C C . ASN A 1 93 ? -8.501 -2.314 14.755 1.00 96.62 93 ASN A C 1
ATOM 722 O O . ASN A 1 93 ? -7.755 -1.829 15.601 1.00 96.62 93 ASN A O 1
ATOM 726 N N . ASP A 1 94 ? -8.069 -3.149 13.814 1.00 96.56 94 ASP A N 1
ATOM 727 C CA . ASP A 1 94 ? -6.694 -3.633 13.727 1.00 96.56 94 ASP A CA 1
ATOM 728 C C . ASP A 1 94 ? -5.968 -3.021 12.528 1.00 96.56 94 ASP A C 1
ATOM 730 O O . ASP A 1 94 ? -6.561 -2.739 11.483 1.00 96.56 94 ASP A O 1
ATOM 734 N N . PHE A 1 95 ? -4.645 -2.878 12.636 1.00 96.88 95 PHE A N 1
ATOM 735 C CA . PHE A 1 95 ? -3.797 -2.430 11.525 1.00 96.88 95 PHE A CA 1
ATOM 736 C C . PHE A 1 95 ? -3.867 -3.364 10.307 1.00 96.88 95 PHE A C 1
ATOM 738 O O . PHE A 1 95 ? -3.559 -2.939 9.195 1.00 96.88 95 PHE A O 1
ATOM 745 N N . THR A 1 96 ? -4.262 -4.623 10.497 1.00 96.69 96 THR A N 1
ATOM 746 C CA . THR A 1 96 ? -4.354 -5.654 9.453 1.00 96.69 96 THR A CA 1
ATOM 747 C C . THR A 1 96 ? -5.736 -5.739 8.799 1.00 96.69 96 THR A C 1
ATOM 749 O O . THR A 1 96 ? -5.856 -6.344 7.731 1.00 96.69 96 THR A O 1
ATOM 752 N N . THR A 1 97 ? -6.767 -5.105 9.372 1.00 96.88 97 THR A N 1
ATOM 753 C CA . THR A 1 97 ? -8.103 -5.042 8.764 1.00 96.88 97 THR A CA 1
ATOM 754 C C . THR A 1 97 ? -8.037 -4.271 7.447 1.00 96.88 97 THR A C 1
ATOM 756 O O . THR A 1 97 ? -7.527 -3.150 7.385 1.00 96.88 97 THR A O 1
ATOM 759 N N . ARG A 1 98 ? -8.565 -4.856 6.369 1.00 96.31 98 ARG A N 1
ATOM 760 C CA . ARG A 1 98 ? -8.558 -4.223 5.045 1.00 96.31 98 ARG A CA 1
ATOM 761 C C . ARG A 1 98 ? -9.643 -3.155 4.916 1.00 96.31 98 ARG A C 1
ATOM 763 O O . ARG A 1 98 ? -10.709 -3.240 5.520 1.00 96.31 98 ARG A O 1
ATOM 770 N N . VAL A 1 99 ? -9.361 -2.139 4.107 1.00 95.94 99 VAL A N 1
ATOM 771 C CA . VAL A 1 99 ? -10.358 -1.148 3.675 1.00 95.94 99 VAL A CA 1
ATOM 772 C C . VAL A 1 99 ? -11.193 -1.709 2.522 1.00 95.94 99 VAL A C 1
ATOM 774 O O . VAL A 1 99 ? -10.761 -2.624 1.834 1.00 95.94 99 VAL A O 1
ATOM 777 N N . TRP A 1 100 ? -12.389 -1.169 2.277 1.00 95.00 100 TRP A N 1
ATOM 778 C CA . TRP A 1 100 ? -13.375 -1.789 1.371 1.00 95.00 100 TRP A CA 1
ATOM 779 C C . TRP A 1 100 ? -12.893 -2.010 -0.076 1.00 95.00 100 TRP A C 1
ATOM 781 O O . TRP A 1 100 ? -13.396 -2.896 -0.767 1.00 95.00 100 TRP A O 1
ATOM 791 N N . TRP A 1 101 ? -11.960 -1.184 -0.556 1.00 95.75 101 TRP A N 1
ATOM 792 C CA . TRP A 1 101 ? -11.386 -1.288 -1.900 1.00 95.75 101 TRP A CA 1
ATOM 793 C C . TRP A 1 101 ? -10.125 -2.158 -1.950 1.00 95.75 101 TRP A C 1
ATOM 795 O O . TRP A 1 101 ? -9.690 -2.528 -3.039 1.00 95.75 101 TRP A O 1
ATOM 805 N N . ASP A 1 102 ? -9.543 -2.474 -0.794 1.00 95.56 102 ASP A N 1
ATOM 806 C CA . ASP A 1 102 ? -8.360 -3.313 -0.653 1.00 95.56 102 ASP A CA 1
ATOM 807 C C . ASP A 1 102 ? -8.811 -4.786 -0.603 1.00 95.56 102 ASP A C 1
ATOM 809 O O . ASP A 1 102 ? -9.273 -5.264 0.435 1.00 95.56 102 ASP A O 1
ATOM 813 N N . LYS A 1 103 ? -8.727 -5.481 -1.745 1.00 79.25 103 LYS A N 1
ATOM 814 C CA . LYS A 1 103 ? -9.182 -6.872 -1.924 1.00 79.25 103 LYS A CA 1
ATOM 815 C C . LYS A 1 103 ? -8.029 -7.867 -1.951 1.00 79.25 103 LYS A C 1
ATOM 817 O O . LYS A 1 103 ? -6.928 -7.527 -2.432 1.00 79.25 103 LYS A O 1
#

pLDDT: mean 96.27, std 2.49, range [79.25, 98.25]

Foldseek 3Di:
DDPVVVVVVCVVVPDDPVCNLQVVLAVVLVVCVVPVVVNLVSCLLRVPPVDQFDDDPPDQVRRDDFQDAFDDPCCCPPPVVVVVVVCVVQPDRGSNGHDPSRD

Nearest PDB structures (foldseek):
  5j5u-assembly1_A  TM=9.094E-01  e=1.045E-07  Flavobacterium johnsoniae UW101
  5j5u-assembly4_D  TM=9.139E-01  e=1.991E-07  Flavobacterium johnsoniae UW101
  6dk2-assembly2_B  TM=8.801E-01  e=2.350E-05  Bacteroidetes bacterium AC2a
  6dk2-assembly1_A  TM=8.822E-01  e=6.180E-05  Bacteroidetes bacterium AC2a

Solvent-accessible surface area (backbone atoms only — not comparable to full-atom values): 6267 Å² total; per-residue (Å²): 140,52,73,66,60,52,51,52,49,46,69,76,57,63,89,47,78,94,45,41,70,52,56,52,36,37,53,49,39,62,73,26,68,94,37,58,72,57,30,56,49,48,26,54,59,69,58,25,62,85,75,83,62,67,71,58,95,85,51,89,59,79,42,48,71,70,54,45,82,53,75,65,77,61,42,60,76,80,39,40,72,64,43,51,56,47,34,76,72,61,45,67,83,40,39,68,38,54,47,98,80,43,118

Mean predicted aligned error: 3.41 Å

Sequence (103 aa):
MTDAQVADYLAAKPYDASKGWEMISEQYWAATLLNEYEAFSNWRRTGYPTLTPTNDPGNVTGGTIPRRLIYPTGEESTNAENFAAAIARQGPNDFTTRVWWDK